Protein AF-A0A1G7WLR9-F1 (afdb_monomer_lite)

Radius of gyration: 36.74 Å; chains: 1; bounding box: 95×34×86 Å

Organism: NCBI:txid659014

Secondary structure (DSSP, 8-state):
-PPPHHHHHHHHHHHTT--HHHHHHHTT--HHHHHHHHT-S---HHHHHHHHHHHTS-HHHHHHHHHHTTS------HHHHHHHHHHHHHHHHHHHHHHHHHHHHHHHHHHHHHHHHHHHHHHHHHHGGG---------TTSSSS--

Structure (mmCIF, N/CA/C/O backbone):
data_AF-A0A1G7WLR9-F1
#
_entry.id   AF-A0A1G7WLR9-F1
#
loop_
_atom_site.group_PDB
_atom_site.id
_atom_site.type_symbol
_atom_site.label_atom_id
_atom_site.label_alt_id
_atom_site.label_comp_id
_atom_site.label_asym_id
_atom_site.label_entity_id
_atom_site.label_seq_id
_atom_site.pdbx_PDB_ins_code
_atom_site.Cartn_x
_atom_site.Cartn_y
_atom_site.Cartn_z
_atom_site.occupancy
_atom_site.B_iso_or_equiv
_atom_site.auth_seq_id
_atom_site.auth_comp_id
_atom_site.auth_asym_id
_atom_site.auth_atom_id
_atom_site.pdbx_PDB_model_num
ATOM 1 N N . MET A 1 1 ? -4.019 -17.103 9.348 1.00 49.94 1 MET A N 1
ATOM 2 C CA . MET A 1 1 ? -3.069 -15.977 9.448 1.00 49.94 1 MET A CA 1
ATOM 3 C C . MET A 1 1 ? -3.579 -15.080 10.552 1.00 49.94 1 MET A C 1
ATOM 5 O O . MET A 1 1 ? -4.763 -14.773 10.534 1.00 49.94 1 MET A O 1
ATOM 9 N N . GLU A 1 2 ? -2.748 -14.762 11.539 1.00 63.41 2 GLU A N 1
ATOM 10 C CA . GLU A 1 2 ? -3.119 -13.829 12.608 1.00 63.41 2 GLU A CA 1
ATOM 11 C C . GLU A 1 2 ? -3.228 -12.416 12.023 1.00 63.41 2 GLU A C 1
ATOM 13 O O . GLU A 1 2 ? -2.393 -12.013 11.210 1.00 63.41 2 GLU A O 1
ATOM 18 N N . THR A 1 3 ? -4.281 -11.680 12.378 1.00 77.25 3 THR A N 1
ATOM 19 C CA . THR A 1 3 ? -4.474 -10.302 11.913 1.00 77.25 3 THR A CA 1
ATOM 20 C C . THR A 1 3 ? -3.329 -9.434 12.442 1.00 77.25 3 THR A C 1
ATOM 22 O O . THR A 1 3 ? -3.090 -9.455 13.650 1.00 77.25 3 THR A O 1
ATOM 25 N N . PRO A 1 4 ? -2.616 -8.662 11.602 1.00 86.62 4 PRO A N 1
ATOM 26 C CA . PRO A 1 4 ? -1.550 -7.786 12.079 1.00 86.62 4 PRO A CA 1
ATOM 27 C C . PRO A 1 4 ? -2.074 -6.775 13.106 1.00 86.62 4 PRO A C 1
ATOM 29 O O . PRO A 1 4 ? -3.138 -6.184 12.906 1.00 86.62 4 PRO A O 1
ATOM 32 N N . ILE A 1 5 ? -1.325 -6.528 14.186 1.00 87.56 5 ILE A N 1
ATOM 33 C CA . ILE A 1 5 ? -1.731 -5.577 15.237 1.00 87.56 5 ILE A CA 1
ATOM 34 C C . ILE A 1 5 ? -1.962 -4.159 14.688 1.00 87.56 5 ILE A C 1
ATOM 36 O O . ILE A 1 5 ? -2.847 -3.439 15.150 1.00 87.56 5 ILE A O 1
ATOM 40 N N . GLY A 1 6 ? -1.238 -3.778 13.633 1.00 88.44 6 GLY A N 1
ATOM 41 C CA . GLY A 1 6 ? -1.459 -2.521 12.930 1.00 88.44 6 GLY A CA 1
ATOM 42 C C . GLY A 1 6 ? -2.871 -2.382 12.343 1.00 88.44 6 GLY A C 1
ATOM 43 O O . GLY A 1 6 ? -3.452 -1.297 12.374 1.00 88.44 6 GLY A O 1
ATOM 44 N N . VAL A 1 7 ? -3.470 -3.473 11.863 1.00 88.50 7 VAL A N 1
ATOM 45 C CA . VAL A 1 7 ? -4.846 -3.468 11.339 1.00 88.50 7 VAL A CA 1
ATOM 46 C C . VAL A 1 7 ? -5.851 -3.236 12.469 1.00 88.50 7 VAL A C 1
ATOM 48 O O . VAL A 1 7 ? -6.782 -2.453 12.299 1.00 88.50 7 VAL A O 1
ATOM 51 N N . ILE A 1 8 ? -5.608 -3.813 13.650 1.00 89.56 8 ILE A N 1
ATOM 52 C CA . ILE A 1 8 ? -6.435 -3.598 14.849 1.00 89.56 8 ILE A CA 1
ATOM 53 C C . ILE A 1 8 ? -6.458 -2.119 15.238 1.00 89.56 8 ILE A C 1
ATOM 55 O O . ILE A 1 8 ? -7.521 -1.558 15.499 1.00 89.56 8 ILE A O 1
ATOM 59 N N . ILE A 1 9 ? -5.298 -1.459 15.223 1.00 90.50 9 ILE A N 1
ATOM 60 C CA . ILE A 1 9 ? -5.191 -0.023 15.519 1.00 90.50 9 ILE A CA 1
ATOM 61 C C . ILE A 1 9 ? -6.026 0.795 14.527 1.00 90.50 9 ILE A C 1
ATOM 63 O O . ILE A 1 9 ? -6.750 1.705 14.933 1.00 90.50 9 ILE A O 1
ATOM 67 N N . LYS A 1 10 ? -5.981 0.447 13.235 1.00 89.38 10 LYS A N 1
ATOM 68 C CA . LYS A 1 10 ? -6.793 1.100 12.200 1.00 89.38 10 LYS A CA 1
ATOM 69 C C . LYS A 1 10 ? -8.294 0.902 12.432 1.00 89.38 10 LYS A C 1
ATOM 71 O O . LYS A 1 10 ? -9.060 1.852 12.297 1.00 89.38 10 LYS A O 1
ATOM 76 N N . GLU A 1 11 ? -8.721 -0.307 12.781 1.00 89.38 11 GLU A N 1
ATOM 77 C CA . GLU A 1 11 ? -10.126 -0.601 13.084 1.00 89.38 11 GLU A CA 1
ATOM 78 C C . GLU A 1 11 ? -10.624 0.202 14.286 1.00 89.38 11 GLU A C 1
ATOM 80 O O . GLU A 1 11 ? -11.689 0.809 14.221 1.00 89.38 11 GLU A O 1
ATOM 85 N N . ILE A 1 12 ? -9.842 0.253 15.367 1.00 90.25 12 ILE A N 1
ATOM 86 C CA . ILE A 1 12 ? -10.188 1.028 16.566 1.00 90.25 12 ILE A CA 1
ATOM 87 C C . ILE A 1 12 ? -10.244 2.527 16.245 1.00 90.25 12 ILE A C 1
ATOM 89 O O . ILE A 1 12 ? -11.147 3.223 16.707 1.00 90.25 12 ILE A O 1
ATOM 93 N N . ALA A 1 13 ? -9.326 3.035 15.418 1.00 90.06 13 ALA A N 1
ATOM 94 C CA . ALA A 1 13 ? -9.367 4.425 14.969 1.00 90.06 13 ALA A CA 1
ATOM 95 C C . ALA A 1 13 ? -10.661 4.740 14.200 1.00 90.06 13 ALA A C 1
ATOM 97 O O . ALA A 1 13 ? -11.291 5.768 14.455 1.00 90.06 13 ALA A O 1
ATOM 98 N N . ASN A 1 14 ? -11.095 3.833 13.319 1.00 88.19 14 ASN A N 1
ATOM 99 C CA . ASN A 1 14 ? -12.352 3.971 12.585 1.00 88.19 14 ASN A CA 1
ATOM 100 C C . ASN A 1 14 ? -13.570 3.952 13.523 1.00 88.19 14 ASN A C 1
ATOM 102 O O . ASN A 1 14 ? -14.446 4.800 13.383 1.00 88.19 14 ASN A O 1
ATOM 106 N N . GLU A 1 15 ? -13.608 3.052 14.513 1.00 89.19 15 GLU A N 1
ATOM 107 C CA . GLU A 1 15 ? -14.674 3.001 15.534 1.00 89.19 15 GLU A CA 1
ATOM 108 C C . GLU A 1 15 ? -14.783 4.305 16.328 1.00 89.19 15 GLU A C 1
ATOM 110 O O . GLU A 1 15 ? -15.875 4.757 16.671 1.00 89.19 15 GLU A O 1
ATOM 115 N N . LYS A 1 16 ? -13.641 4.939 16.599 1.00 86.88 16 LYS A N 1
ATOM 116 C CA . LYS A 1 16 ? -13.558 6.227 17.292 1.00 86.88 16 LYS A CA 1
ATOM 117 C C . LYS A 1 16 ? -13.781 7.430 16.370 1.00 86.88 16 LYS A C 1
ATOM 119 O O . LYS A 1 16 ? -13.664 8.562 16.830 1.00 86.88 16 LYS A O 1
ATOM 124 N N . ASN A 1 17 ? -14.115 7.212 15.094 1.00 87.88 17 ASN A N 1
ATOM 125 C CA . ASN A 1 17 ? -14.254 8.252 14.069 1.00 87.88 17 ASN A CA 1
ATOM 126 C C . ASN A 1 17 ? -12.996 9.129 13.894 1.00 87.88 17 ASN A C 1
ATOM 128 O O . ASN A 1 17 ? -13.087 10.290 13.489 1.00 87.88 17 ASN A O 1
ATOM 132 N N . ILE A 1 18 ? -11.810 8.581 14.171 1.00 88.56 18 ILE A N 1
ATOM 133 C CA . ILE A 1 18 ? -10.532 9.276 14.003 1.00 88.56 18 ILE A CA 1
ATOM 134 C C . ILE A 1 18 ? -10.067 9.080 12.562 1.00 88.56 18 ILE A C 1
ATOM 136 O O . ILE A 1 18 ? -9.747 7.972 12.128 1.00 88.56 18 ILE A O 1
ATOM 140 N N . LYS A 1 19 ? -10.005 10.171 11.792 1.00 88.88 19 LYS A N 1
ATOM 141 C CA . LYS A 1 19 ? -9.532 10.112 10.404 1.00 88.88 19 LYS A CA 1
ATOM 142 C C . LYS A 1 19 ? -8.025 9.886 10.356 1.00 88.88 19 LYS A C 1
ATOM 144 O O . LYS A 1 19 ? -7.283 10.366 11.205 1.00 88.88 19 LYS A O 1
ATOM 149 N N . MET A 1 20 ? -7.552 9.280 9.269 1.00 83.88 20 MET A N 1
ATOM 150 C CA . MET A 1 20 ? -6.125 9.038 9.009 1.00 83.88 20 MET A CA 1
ATOM 151 C C . MET A 1 20 ? -5.226 10.261 9.246 1.00 83.88 20 MET A C 1
ATOM 153 O O . MET A 1 20 ? -4.155 10.140 9.829 1.00 83.88 20 MET A O 1
ATOM 157 N N . GLY A 1 21 ? -5.650 11.440 8.776 1.00 85.06 21 GLY A N 1
ATOM 158 C CA . GLY A 1 21 ? -4.891 12.679 8.965 1.00 85.06 21 GLY A CA 1
ATOM 159 C C . GLY A 1 21 ? -4.754 13.058 10.439 1.00 85.06 21 GLY A C 1
ATOM 160 O O . GLY A 1 21 ? -3.658 13.371 10.877 1.00 85.06 21 GLY A O 1
ATOM 161 N N . GLN A 1 22 ? -5.838 12.921 11.204 1.00 86.25 22 GLN A N 1
ATOM 162 C CA . GLN A 1 22 ? -5.854 13.201 12.639 1.00 86.25 22 GLN A CA 1
ATOM 163 C C . GLN A 1 22 ? -5.027 12.173 13.410 1.00 86.25 22 GLN A C 1
ATOM 165 O O . GLN A 1 22 ? -4.292 12.532 14.315 1.00 86.25 22 GLN A O 1
ATOM 170 N N . LEU A 1 23 ? -5.093 10.898 13.028 1.00 89.50 23 LEU A N 1
ATOM 171 C CA . LEU A 1 23 ? -4.289 9.850 13.652 1.00 89.50 23 LEU A CA 1
ATOM 172 C C . LEU A 1 23 ? -2.785 10.069 13.420 1.00 89.50 23 LEU A C 1
ATOM 174 O O . LEU A 1 23 ? -1.977 9.854 14.320 1.00 89.50 23 LEU A O 1
ATOM 178 N N . ALA A 1 24 ? -2.410 10.525 12.223 1.00 90.19 24 ALA A N 1
ATOM 179 C CA . ALA A 1 24 ? -1.039 10.903 11.890 1.00 90.19 24 ALA A CA 1
ATOM 180 C C . ALA A 1 24 ? -0.573 12.112 12.726 1.00 90.19 24 ALA A C 1
ATOM 182 O O . ALA A 1 24 ? 0.497 12.066 13.324 1.00 90.19 24 ALA A O 1
ATOM 183 N N . GLU A 1 25 ? -1.411 13.145 12.850 1.00 89.75 25 GLU A N 1
ATOM 184 C CA . GLU A 1 25 ? -1.140 14.321 13.690 1.00 89.75 25 GLU A CA 1
ATOM 185 C C . GLU A 1 25 ? -0.989 13.952 15.173 1.00 89.75 25 GLU A C 1
ATOM 187 O O . GLU A 1 25 ? 0.003 14.321 15.797 1.00 89.75 25 GLU A O 1
ATOM 192 N N . LEU A 1 26 ? -1.920 13.166 15.722 1.00 88.38 26 LEU A N 1
ATOM 193 C CA . LEU A 1 26 ? -1.914 12.741 17.127 1.00 88.38 26 LEU A CA 1
ATOM 194 C C . LEU A 1 26 ? -0.737 11.824 17.472 1.00 88.38 26 LEU A C 1
ATOM 196 O O . LEU A 1 26 ? -0.249 11.848 18.596 1.00 88.38 26 LEU A O 1
ATOM 200 N N . SER A 1 27 ? -0.275 11.021 16.513 1.00 89.06 27 SER A N 1
ATOM 201 C CA . SER A 1 27 ? 0.894 10.151 16.690 1.00 89.06 27 SER A CA 1
ATOM 202 C C . SER A 1 27 ? 2.223 10.830 16.354 1.00 89.06 27 SER A C 1
ATOM 204 O O . SER A 1 27 ? 3.273 10.208 16.509 1.00 89.06 27 SER A O 1
ATOM 206 N N . GLY A 1 28 ? 2.207 12.077 15.866 1.00 88.56 28 GLY A N 1
ATOM 207 C CA . GLY A 1 28 ? 3.405 12.783 15.405 1.00 88.56 28 GLY A CA 1
ATOM 208 C C . GLY A 1 28 ? 4.063 12.145 14.174 1.00 88.56 28 GLY A C 1
ATOM 209 O O . GLY A 1 28 ? 5.259 12.325 13.943 1.00 88.56 28 GLY A O 1
ATOM 210 N N . ARG A 1 29 ? 3.311 11.366 13.387 1.00 88.56 29 ARG A N 1
ATOM 211 C CA . ARG A 1 29 ? 3.811 10.613 12.227 1.00 88.56 29 ARG A CA 1
ATOM 212 C C . ARG A 1 29 ? 3.284 11.199 10.923 1.00 88.56 29 ARG A C 1
ATOM 214 O O . ARG A 1 29 ? 2.260 11.871 10.868 1.00 88.56 29 ARG A O 1
ATOM 221 N N . THR A 1 30 ? 3.973 10.910 9.823 1.00 90.56 30 THR A N 1
ATOM 222 C CA . THR A 1 30 ? 3.466 11.235 8.484 1.00 90.56 30 THR A CA 1
ATOM 223 C C . THR A 1 30 ? 2.364 10.257 8.072 1.00 90.56 30 THR A C 1
ATOM 225 O O . THR A 1 30 ? 2.301 9.123 8.553 1.00 90.56 30 THR A O 1
ATOM 228 N N . ARG A 1 31 ? 1.514 10.652 7.114 1.00 83.88 31 ARG A N 1
ATOM 229 C CA . ARG A 1 31 ? 0.484 9.755 6.554 1.00 83.88 31 ARG A CA 1
ATOM 230 C C . ARG A 1 31 ? 1.087 8.478 5.964 1.00 83.88 31 ARG A C 1
ATOM 232 O O . ARG A 1 31 ? 0.505 7.410 6.100 1.00 83.88 31 ARG A O 1
ATOM 239 N N . GLN A 1 32 ? 2.256 8.578 5.335 1.00 84.69 32 GLN A N 1
ATOM 240 C CA . GLN A 1 32 ? 3.002 7.434 4.811 1.00 84.69 32 GLN A CA 1
ATOM 241 C C . GLN A 1 32 ? 3.481 6.520 5.946 1.00 84.69 32 GLN A C 1
ATOM 243 O O . GLN A 1 32 ? 3.335 5.303 5.851 1.00 84.69 32 GLN A O 1
ATOM 248 N N . GLY A 1 33 ? 3.967 7.099 7.050 1.00 84.19 33 GLY A N 1
ATOM 249 C CA . GLY A 1 33 ? 4.352 6.355 8.250 1.00 84.19 33 GLY A CA 1
ATOM 250 C C . GLY A 1 33 ? 3.197 5.558 8.862 1.00 84.19 33 GLY A C 1
ATOM 251 O O . GLY A 1 33 ? 3.414 4.449 9.342 1.00 84.19 33 GLY A O 1
ATOM 252 N N . MET A 1 34 ? 1.961 6.058 8.772 1.00 87.44 34 MET A N 1
ATOM 253 C CA . MET A 1 34 ? 0.780 5.332 9.251 1.00 87.44 34 MET A CA 1
ATOM 254 C C . MET A 1 34 ? 0.495 4.046 8.474 1.00 87.44 34 MET A C 1
ATOM 256 O O . MET A 1 34 ? 0.155 3.033 9.080 1.00 87.44 34 MET A O 1
ATOM 260 N N . TYR A 1 35 ? 0.691 4.036 7.153 1.00 86.31 35 TYR A N 1
ATOM 261 C CA . TYR A 1 35 ? 0.535 2.808 6.366 1.00 86.31 35 TYR A CA 1
ATOM 262 C C . TYR A 1 35 ? 1.571 1.745 6.739 1.00 86.31 35 TYR A C 1
ATOM 264 O O . TYR A 1 35 ? 1.235 0.564 6.786 1.00 86.31 35 TYR A O 1
ATOM 272 N N . VAL A 1 36 ? 2.798 2.164 7.072 1.00 87.00 36 VAL A N 1
ATOM 273 C CA . VAL A 1 36 ? 3.833 1.256 7.587 1.00 87.00 36 VAL A CA 1
ATOM 274 C C . VAL A 1 36 ? 3.396 0.659 8.921 1.00 87.00 36 VAL A C 1
ATOM 276 O O . VAL A 1 36 ? 3.471 -0.552 9.096 1.00 87.00 36 VAL A O 1
ATOM 279 N N . VAL A 1 37 ? 2.878 1.483 9.838 1.00 87.06 37 VAL A N 1
ATOM 280 C CA . VAL A 1 37 ? 2.362 1.030 11.141 1.00 87.06 37 VAL A CA 1
ATOM 281 C C . VAL A 1 37 ? 1.243 0.000 10.969 1.00 87.06 37 VAL A C 1
ATOM 283 O O . VAL A 1 37 ? 1.255 -1.019 11.653 1.00 87.06 37 VAL A O 1
ATOM 286 N N . PHE A 1 38 ? 0.319 0.201 10.026 1.00 87.12 38 PHE A N 1
ATOM 287 C CA . PHE A 1 38 ? -0.783 -0.741 9.804 1.00 87.12 38 PHE A CA 1
ATOM 288 C C . PHE A 1 38 ? -0.363 -2.085 9.210 1.00 87.12 38 PHE A C 1
ATOM 290 O O . PHE A 1 38 ? -1.063 -3.074 9.408 1.00 87.12 38 PHE A O 1
ATOM 297 N N . GLY A 1 39 ? 0.773 -2.132 8.513 1.00 83.19 39 GLY A N 1
ATOM 298 C CA . GLY A 1 39 ? 1.350 -3.374 8.005 1.00 83.19 39 GLY A CA 1
ATOM 299 C C . GLY A 1 39 ? 2.129 -4.176 9.052 1.00 83.19 39 GLY A C 1
ATOM 300 O O . GLY A 1 39 ? 2.531 -5.304 8.771 1.00 83.19 39 GLY A O 1
ATOM 301 N N . ARG A 1 40 ? 2.368 -3.624 10.249 1.00 86.25 40 ARG A N 1
ATOM 302 C CA . ARG A 1 40 ? 3.153 -4.304 11.286 1.00 86.25 40 ARG A CA 1
ATOM 303 C C . ARG A 1 40 ? 2.345 -5.407 11.953 1.00 86.25 40 ARG A C 1
ATOM 305 O O . ARG A 1 40 ? 1.217 -5.194 12.402 1.00 86.25 40 ARG A O 1
ATOM 312 N N . SER A 1 41 ? 2.969 -6.578 12.031 1.00 86.31 41 SER A N 1
ATOM 313 C CA . SER A 1 41 ? 2.409 -7.751 12.707 1.00 86.31 41 SER A CA 1
ATOM 314 C C . SER A 1 41 ? 2.614 -7.686 14.218 1.00 86.31 41 SER A C 1
ATOM 316 O O . SER A 1 41 ? 1.790 -8.209 14.960 1.00 86.31 41 SER A O 1
ATOM 318 N N . ASP A 1 42 ? 3.652 -6.979 14.664 1.00 86.88 42 ASP A N 1
ATOM 319 C CA . ASP A 1 42 ? 4.059 -6.853 16.054 1.00 86.88 42 ASP A CA 1
ATOM 320 C C . ASP A 1 42 ? 4.426 -5.406 16.438 1.00 86.88 42 ASP A C 1
ATOM 322 O O . ASP A 1 42 ? 4.866 -4.575 15.631 1.00 86.88 42 ASP A O 1
ATOM 326 N N . MET A 1 43 ? 4.230 -5.096 17.719 1.00 89.25 43 MET A N 1
ATOM 327 C CA . MET A 1 43 ? 4.609 -3.828 18.340 1.00 89.25 43 MET A CA 1
ATOM 328 C C . MET A 1 43 ? 5.079 -4.078 19.766 1.00 89.25 43 MET A C 1
ATOM 330 O O . MET A 1 43 ? 4.647 -5.028 20.421 1.00 89.25 43 MET A O 1
ATOM 334 N N . LYS A 1 44 ? 5.977 -3.215 20.243 1.00 90.88 44 LYS A N 1
ATOM 335 C CA . LYS A 1 44 ? 6.421 -3.254 21.637 1.00 90.88 44 LYS A CA 1
ATOM 336 C C . LYS A 1 44 ? 5.283 -2.821 22.557 1.00 90.88 44 LYS A C 1
ATOM 338 O O . LYS A 1 44 ? 4.413 -2.056 22.146 1.00 90.88 44 LYS A O 1
ATOM 343 N N . ASN A 1 45 ? 5.297 -3.289 23.802 1.00 88.50 45 ASN A N 1
ATOM 344 C CA . ASN A 1 45 ? 4.222 -2.989 24.744 1.00 88.50 45 ASN A CA 1
ATOM 345 C C . ASN A 1 45 ? 4.097 -1.481 25.022 1.00 88.50 45 ASN A C 1
ATOM 347 O O . ASN A 1 45 ? 2.987 -0.972 25.121 1.00 88.50 45 ASN A O 1
ATOM 351 N N . GLU A 1 46 ? 5.218 -0.761 25.066 1.00 91.94 46 GLU A N 1
ATOM 352 C CA . GLU A 1 46 ? 5.240 0.694 25.248 1.00 91.94 46 GLU A CA 1
ATOM 353 C C . GLU A 1 46 ? 4.560 1.409 24.070 1.00 91.94 46 GLU A C 1
ATOM 355 O O . GLU A 1 46 ? 3.741 2.301 24.261 1.00 91.94 46 GLU A O 1
ATOM 360 N N . GLU A 1 47 ? 4.823 0.952 22.842 1.00 91.12 47 GLU A N 1
ATOM 361 C CA . GLU A 1 47 ? 4.193 1.494 21.633 1.00 91.12 47 GLU A CA 1
ATOM 362 C C . GLU A 1 47 ? 2.677 1.227 21.625 1.00 91.12 47 GLU A C 1
ATOM 364 O O . GLU A 1 47 ? 1.893 2.071 21.200 1.00 91.12 47 GLU A O 1
ATOM 369 N N . ILE A 1 48 ? 2.234 0.076 22.136 1.00 90.94 48 ILE A N 1
ATOM 370 C CA . ILE A 1 48 ? 0.804 -0.240 22.271 1.00 90.94 48 ILE A CA 1
ATOM 371 C C . ILE A 1 48 ? 0.135 0.670 23.308 1.00 90.94 48 ILE A C 1
ATOM 373 O O . ILE A 1 48 ? -1.001 1.092 23.098 1.00 90.94 48 ILE A O 1
ATOM 377 N N . GLU A 1 49 ? 0.821 0.997 24.404 1.00 92.56 49 GLU A N 1
ATOM 378 C CA . GLU A 1 49 ? 0.323 1.949 25.403 1.00 92.56 49 GLU A CA 1
ATOM 379 C C . GLU A 1 49 ? 0.192 3.366 24.829 1.00 92.56 49 GLU A C 1
ATOM 381 O O . GLU A 1 49 ? -0.823 4.025 25.069 1.00 92.56 49 GLU A O 1
ATOM 386 N N . GLU A 1 50 ? 1.138 3.806 23.997 1.00 92.25 50 GLU A N 1
ATOM 387 C CA . GLU A 1 50 ? 1.030 5.072 23.260 1.00 92.25 50 GLU A CA 1
ATOM 388 C C . GLU A 1 50 ? -0.198 5.085 22.339 1.00 92.25 50 GLU A C 1
ATOM 390 O O . GLU A 1 50 ? -1.004 6.020 22.377 1.00 92.25 50 GLU A O 1
ATOM 395 N N . TRP A 1 51 ? -0.395 4.024 21.549 1.00 92.44 51 TRP A N 1
ATOM 396 C CA . TRP A 1 51 ? -1.566 3.897 20.677 1.00 92.44 51 TRP A CA 1
ATOM 397 C C . TRP A 1 51 ? -2.875 3.850 21.461 1.00 92.44 51 TRP A C 1
ATOM 399 O O . TRP A 1 51 ? -3.852 4.478 21.056 1.00 9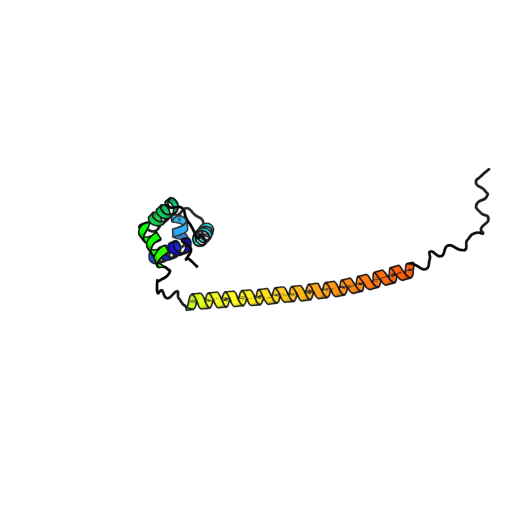2.44 51 TRP A O 1
ATOM 409 N N . ALA A 1 52 ? -2.903 3.156 22.597 1.00 92.12 52 ALA A N 1
ATOM 410 C CA . ALA A 1 52 ? -4.055 3.125 23.488 1.00 92.12 52 ALA A CA 1
ATOM 411 C C . ALA A 1 52 ? -4.406 4.535 23.995 1.00 92.12 52 ALA A C 1
ATOM 413 O O . ALA A 1 52 ? -5.574 4.928 23.956 1.00 92.12 52 ALA A O 1
ATOM 414 N N . GLY A 1 53 ? -3.390 5.320 24.372 1.00 91.88 53 GLY A N 1
ATOM 415 C CA . GLY A 1 53 ? -3.539 6.721 24.763 1.00 91.88 53 GLY A CA 1
ATOM 416 C C . GLY A 1 53 ? -4.105 7.596 23.643 1.00 91.88 53 GLY A C 1
ATOM 417 O O . GLY A 1 53 ? -5.081 8.3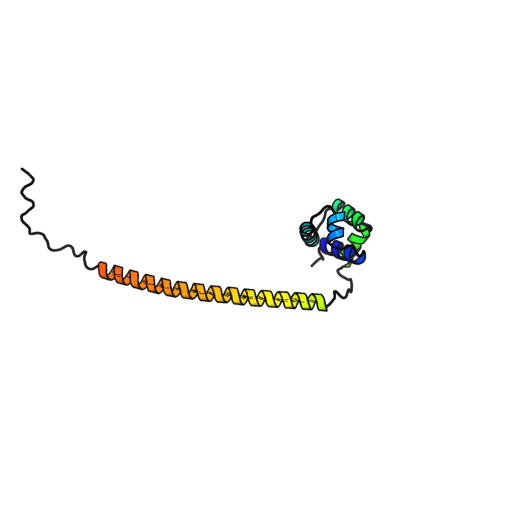11 23.860 1.00 91.88 53 GLY A O 1
ATOM 418 N N . ILE A 1 54 ? -3.556 7.489 22.429 1.00 91.81 54 ILE A N 1
ATOM 419 C CA . ILE A 1 54 ? -4.016 8.245 21.249 1.00 91.81 54 ILE A CA 1
ATOM 420 C C . ILE A 1 54 ? -5.471 7.905 20.891 1.00 91.81 54 ILE A C 1
ATOM 422 O O . ILE A 1 54 ? -6.252 8.782 20.526 1.00 91.81 54 ILE A O 1
ATOM 426 N N . LEU A 1 55 ? -5.842 6.628 20.987 1.00 91.38 55 LEU A N 1
ATOM 427 C CA . LEU A 1 55 ? -7.171 6.128 20.621 1.00 91.38 55 LEU A CA 1
ATOM 428 C C . LEU A 1 55 ? -8.205 6.265 21.753 1.00 91.38 55 LEU A C 1
ATOM 430 O O . LEU A 1 55 ? -9.392 6.002 21.536 1.00 91.38 55 LEU A O 1
ATOM 434 N N . GLY A 1 56 ? -7.780 6.643 22.962 1.00 89.31 56 GLY A N 1
ATOM 435 C CA . GLY A 1 56 ? -8.648 6.725 24.136 1.00 89.31 56 GLY A CA 1
ATOM 436 C C . GLY A 1 56 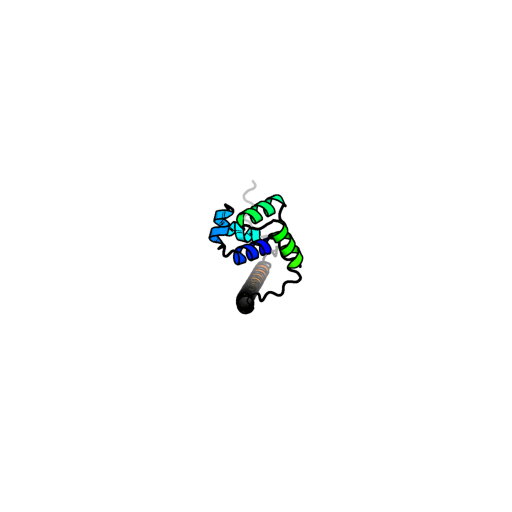? -9.261 5.371 24.513 1.00 89.31 56 GLY A C 1
ATOM 437 O O . GLY A 1 56 ? -10.466 5.279 24.776 1.00 89.31 56 GLY A O 1
ATOM 438 N N . VAL A 1 57 ? -8.457 4.307 24.471 1.00 90.69 57 VAL A N 1
ATOM 439 C CA . VAL A 1 57 ? -8.830 2.940 24.875 1.00 90.69 57 VAL A CA 1
ATOM 440 C C . VAL A 1 57 ? -7.798 2.379 25.851 1.00 90.69 57 VAL A C 1
ATOM 442 O O . VAL A 1 57 ? -6.718 2.937 26.011 1.00 90.69 57 VAL A O 1
ATOM 445 N N . SER A 1 58 ? -8.108 1.268 26.519 1.00 91.31 58 SER A N 1
ATOM 446 C CA . SER A 1 58 ? -7.107 0.551 27.314 1.00 91.31 58 SER A CA 1
ATOM 447 C C . SER A 1 58 ? -6.239 -0.344 26.426 1.00 91.31 58 SER A C 1
ATOM 449 O O . SER A 1 58 ? -6.689 -0.837 25.389 1.00 91.31 58 SER A O 1
ATOM 451 N N . LYS A 1 59 ? -5.006 -0.627 26.859 1.00 90.94 59 LYS A N 1
ATOM 452 C CA . LYS A 1 59 ? -4.151 -1.622 26.189 1.00 90.94 59 LYS A CA 1
ATOM 453 C C . LYS A 1 59 ? -4.819 -2.995 26.108 1.00 90.94 59 LYS A C 1
ATOM 455 O O . LYS A 1 59 ? -4.743 -3.663 25.081 1.00 90.94 59 LYS A O 1
ATOM 460 N N . ASP A 1 60 ? -5.548 -3.377 27.156 1.00 87.75 60 ASP A N 1
ATOM 461 C CA . ASP A 1 60 ? -6.259 -4.654 27.214 1.00 87.75 60 ASP A CA 1
ATOM 462 C C . ASP A 1 60 ? -7.354 -4.733 26.153 1.00 87.75 60 ASP A C 1
ATOM 464 O O . ASP A 1 60 ? -7.573 -5.794 25.582 1.00 87.75 60 ASP A O 1
ATOM 468 N N . TYR A 1 61 ? -8.006 -3.612 25.830 1.00 87.50 61 TYR A N 1
ATOM 469 C CA . TYR A 1 61 ? -8.971 -3.558 24.735 1.00 87.50 61 TYR A CA 1
ATOM 470 C C . TYR A 1 61 ? -8.308 -3.876 23.390 1.00 87.50 61 TYR A C 1
ATOM 472 O O . TYR A 1 61 ? -8.825 -4.700 22.635 1.00 87.50 61 TYR A O 1
ATOM 480 N N . ILE A 1 62 ? -7.131 -3.298 23.121 1.00 89.00 62 ILE A N 1
ATOM 481 C CA . ILE A 1 62 ? -6.354 -3.575 21.903 1.00 89.00 62 ILE A CA 1
ATOM 482 C C . ILE A 1 62 ? -5.946 -5.053 21.853 1.00 89.00 62 ILE A C 1
ATOM 484 O O . ILE A 1 62 ? -6.187 -5.718 20.846 1.00 89.00 62 ILE A O 1
ATOM 488 N N . PHE A 1 63 ? -5.391 -5.597 22.940 1.00 87.69 63 PHE A N 1
ATOM 489 C CA . PHE A 1 63 ? -4.976 -7.002 23.007 1.00 87.69 63 PHE A CA 1
ATOM 490 C C . PHE A 1 63 ? -6.145 -7.977 22.887 1.00 87.69 63 PHE A C 1
ATOM 492 O O . PHE A 1 63 ? -6.034 -8.985 22.191 1.00 87.69 63 PHE A O 1
ATOM 499 N N . ASN A 1 64 ? -7.271 -7.686 23.538 1.00 86.19 64 ASN A N 1
ATOM 500 C CA . ASN A 1 64 ? -8.471 -8.506 23.448 1.00 86.19 64 ASN A CA 1
ATOM 501 C C . ASN A 1 64 ? -9.007 -8.504 22.022 1.00 86.19 64 ASN A C 1
ATOM 503 O O . ASN A 1 64 ? -9.331 -9.565 21.503 1.00 86.19 64 ASN A O 1
ATOM 507 N N . LYS A 1 65 ? -9.042 -7.348 21.356 1.00 84.44 65 LYS A N 1
ATOM 508 C CA . LYS A 1 65 ? -9.469 -7.266 19.959 1.00 84.44 65 LYS A CA 1
ATOM 509 C C . LYS A 1 65 ? -8.506 -8.000 19.031 1.00 84.44 65 LYS A C 1
ATOM 511 O O . LYS A 1 65 ? -8.948 -8.747 18.169 1.00 84.44 65 LYS A O 1
ATOM 516 N N . TRP A 1 66 ? -7.202 -7.882 19.267 1.00 86.00 66 TRP A N 1
ATOM 517 C CA . TRP A 1 66 ? -6.185 -8.598 18.502 1.00 86.00 66 TRP A CA 1
ATOM 518 C C . TRP A 1 66 ? -6.299 -10.124 18.646 1.00 86.00 66 TRP A C 1
ATOM 520 O O . TRP A 1 66 ? -6.272 -10.836 17.645 1.00 86.00 66 TRP A O 1
ATOM 530 N N . LYS A 1 67 ? -6.529 -10.626 19.867 1.00 80.62 67 LYS A N 1
ATOM 531 C CA . LYS A 1 67 ? -6.746 -12.058 20.143 1.00 80.62 67 LYS A CA 1
ATOM 532 C C . LYS A 1 67 ? -8.110 -12.570 19.665 1.00 80.62 67 LYS A C 1
ATOM 534 O O . LYS A 1 67 ? -8.219 -13.723 19.257 1.00 80.62 67 LYS A O 1
ATOM 539 N N . ASN A 1 68 ? -9.147 -11.731 19.712 1.00 71.25 68 ASN A N 1
ATOM 540 C CA . ASN A 1 68 ? -10.526 -12.117 19.398 1.00 71.25 68 ASN A CA 1
ATOM 541 C C . ASN A 1 68 ? -10.911 -11.900 17.926 1.00 71.25 68 ASN A C 1
ATOM 543 O O . ASN A 1 68 ? -11.914 -12.467 17.495 1.00 71.25 68 ASN A O 1
ATOM 547 N N . ASN A 1 69 ? -10.122 -11.165 17.130 1.00 63.41 69 ASN A N 1
ATOM 548 C CA . ASN A 1 69 ? -10.409 -10.932 15.704 1.00 63.41 69 ASN A CA 1
ATOM 549 C C . ASN A 1 69 ? -10.334 -12.197 14.827 1.00 63.41 69 ASN A C 1
ATOM 551 O O . ASN A 1 69 ? -10.656 -12.145 13.647 1.00 63.41 69 ASN A O 1
ATOM 555 N N . GLY A 1 70 ? -9.971 -13.355 15.389 1.00 54.47 70 GLY A N 1
ATOM 556 C CA . GLY A 1 70 ? -10.193 -14.652 14.744 1.00 54.47 70 GLY A CA 1
ATOM 557 C C . GLY A 1 70 ? -11.653 -15.135 14.772 1.00 54.47 70 GLY A C 1
ATOM 558 O O . GLY A 1 70 ? -11.940 -16.185 14.203 1.00 54.47 70 GLY A O 1
ATOM 559 N N . LYS A 1 71 ? -12.563 -14.428 15.466 1.00 50.41 71 LYS A N 1
ATOM 560 C CA . LYS A 1 71 ? -13.965 -14.839 15.688 1.00 50.41 71 LYS A CA 1
ATOM 561 C C . LYS A 1 71 ? -15.005 -13.718 15.523 1.00 50.41 71 LYS A C 1
ATOM 563 O O . LYS A 1 71 ? -16.169 -13.939 15.847 1.00 50.41 71 LYS A O 1
ATOM 568 N N . SER A 1 72 ? -14.628 -12.529 15.059 1.00 42.38 72 SER A N 1
ATOM 569 C CA . SER A 1 72 ? -15.562 -11.412 14.879 1.00 42.38 72 SER A CA 1
ATOM 570 C C . SER A 1 72 ? -16.235 -11.463 13.507 1.00 42.38 72 SER A C 1
ATOM 572 O O . SER A 1 72 ? -15.676 -11.105 12.471 1.00 42.38 72 SER A O 1
ATOM 574 N N . ASP A 1 73 ? -17.486 -11.904 13.546 1.00 48.81 73 ASP A N 1
ATOM 575 C CA . ASP A 1 73 ? -18.519 -11.658 12.551 1.00 48.81 73 ASP A CA 1
ATOM 576 C C . ASP A 1 73 ? -18.615 -10.142 12.298 1.00 48.81 73 ASP A C 1
ATOM 578 O O . ASP A 1 73 ? -19.173 -9.386 13.093 1.00 48.81 73 ASP A O 1
ATOM 582 N N . THR A 1 74 ? -17.965 -9.668 11.237 1.00 43.81 74 THR A N 1
ATOM 583 C CA . THR A 1 74 ? -18.058 -8.275 10.811 1.00 43.81 74 THR A CA 1
ATOM 584 C C . THR A 1 74 ? -18.097 -8.272 9.301 1.00 43.81 74 THR A C 1
ATOM 586 O O . THR A 1 74 ? -17.121 -8.614 8.637 1.00 43.81 74 THR A O 1
ATOM 589 N N . SER A 1 75 ? -19.258 -7.892 8.779 1.00 45.06 75 SER A N 1
ATOM 590 C CA . SER A 1 75 ? -19.476 -7.399 7.427 1.00 45.06 75 SER A CA 1
ATOM 591 C C . SER A 1 75 ? -18.445 -6.309 7.103 1.00 45.06 75 SER A C 1
ATOM 593 O O . SER A 1 75 ? -18.727 -5.115 7.194 1.00 45.06 75 SER A O 1
ATOM 595 N N . VAL A 1 76 ? -17.225 -6.713 6.742 1.00 52.59 76 VAL A N 1
ATOM 596 C CA . VAL A 1 76 ? -16.314 -5.881 5.968 1.00 52.59 76 VAL A CA 1
ATOM 597 C C . VAL A 1 76 ? -17.050 -5.660 4.668 1.00 52.59 76 VAL A C 1
ATOM 599 O O . VAL A 1 76 ? -17.239 -6.616 3.921 1.00 52.59 76 VAL A O 1
ATOM 602 N N . ASP A 1 77 ? -17.534 -4.433 4.501 1.00 57.16 77 ASP A N 1
ATOM 603 C CA . ASP A 1 77 ? -18.315 -3.913 3.385 1.00 57.16 77 ASP A CA 1
ATOM 604 C C . ASP A 1 77 ? -17.979 -4.687 2.102 1.00 57.16 77 ASP A C 1
ATOM 606 O O . ASP A 1 77 ? -16.950 -4.449 1.461 1.00 57.16 77 ASP A O 1
ATOM 610 N N . SER A 1 78 ? -18.763 -5.737 1.821 1.00 61.22 78 SER A N 1
ATOM 611 C CA . SER A 1 78 ? -18.369 -6.785 0.865 1.00 61.22 78 SER A CA 1
ATOM 612 C C . SER A 1 78 ? -18.139 -6.169 -0.515 1.00 61.22 78 SER A C 1
ATOM 614 O O . SER A 1 78 ? -17.253 -6.569 -1.264 1.00 61.22 78 SER A O 1
ATOM 616 N N . GLU A 1 79 ? -18.866 -5.085 -0.778 1.00 71.56 79 GLU A N 1
ATOM 617 C CA . GLU A 1 79 ? -18.745 -4.215 -1.933 1.00 71.56 79 GLU A CA 1
ATOM 618 C C . GLU A 1 79 ? -17.376 -3.520 -2.050 1.00 71.56 79 GLU A C 1
ATOM 620 O O . GLU A 1 79 ? -16.808 -3.475 -3.141 1.00 71.56 79 GLU A O 1
ATOM 625 N N . TYR A 1 80 ? -16.787 -3.030 -0.954 1.00 72.56 80 TYR A N 1
ATOM 626 C CA . TYR A 1 80 ? -15.445 -2.436 -0.971 1.00 72.56 80 TYR A CA 1
ATOM 627 C C . TYR A 1 80 ? -14.373 -3.480 -1.293 1.00 72.56 80 TYR A C 1
ATOM 629 O O . TYR A 1 80 ? -13.488 -3.222 -2.114 1.00 72.56 80 TYR A O 1
ATOM 637 N N . LEU A 1 81 ? -14.466 -4.670 -0.691 1.00 80.25 81 LEU A N 1
ATOM 638 C CA . LEU A 1 81 ? -13.545 -5.773 -0.976 1.00 80.25 81 LEU A CA 1
ATOM 639 C C . LEU A 1 81 ? -13.688 -6.261 -2.417 1.00 80.25 81 LEU A C 1
ATOM 641 O O . LEU A 1 81 ? -12.681 -6.407 -3.104 1.00 80.25 81 LEU A O 1
ATOM 645 N N . LEU A 1 82 ? -14.917 -6.436 -2.904 1.00 80.69 82 LEU A N 1
ATOM 646 C CA . LEU A 1 82 ? -15.197 -6.804 -4.293 1.00 80.69 82 LEU A CA 1
ATOM 647 C C . LEU A 1 82 ? -14.644 -5.765 -5.270 1.00 80.69 82 LEU A C 1
ATOM 649 O O . LEU A 1 82 ? -13.982 -6.121 -6.243 1.00 80.69 82 LEU A O 1
ATOM 653 N N . LYS A 1 83 ? -14.843 -4.474 -4.993 1.00 74.31 83 LYS A N 1
ATOM 654 C CA . LYS A 1 83 ? -14.313 -3.388 -5.824 1.00 74.31 83 LYS A CA 1
ATOM 655 C C . LYS A 1 83 ? -12.787 -3.348 -5.808 1.00 74.31 83 LYS A C 1
ATOM 657 O O . LYS A 1 83 ? -12.170 -3.097 -6.843 1.00 74.31 83 LYS A O 1
ATOM 662 N N . HIS A 1 84 ? -12.169 -3.603 -4.656 1.00 79.56 84 HIS A N 1
ATOM 663 C CA . HIS A 1 84 ? -10.717 -3.656 -4.546 1.00 79.56 84 HIS A CA 1
ATOM 664 C C . HIS A 1 84 ? -10.130 -4.876 -5.269 1.00 79.56 84 HIS A C 1
ATOM 666 O O . HIS A 1 84 ? -9.145 -4.732 -5.991 1.00 79.56 84 HIS A O 1
ATOM 672 N N . LEU A 1 85 ? -10.769 -6.042 -5.149 1.00 86.31 85 LEU A N 1
ATOM 673 C CA . LEU A 1 85 ? -10.395 -7.258 -5.870 1.00 86.31 85 LEU A CA 1
ATOM 674 C C . LEU A 1 85 ? -10.534 -7.079 -7.382 1.00 86.31 85 LEU A C 1
ATOM 676 O O . LEU A 1 85 ? -9.599 -7.392 -8.108 1.00 86.31 85 LEU A O 1
ATOM 680 N N . ALA A 1 86 ? -11.630 -6.486 -7.859 1.00 86.50 86 ALA A N 1
ATOM 681 C CA . ALA A 1 86 ? -11.813 -6.192 -9.280 1.00 86.50 86 ALA A CA 1
ATOM 682 C C . ALA A 1 86 ? -10.743 -5.222 -9.816 1.00 86.50 86 ALA A C 1
ATOM 684 O O . ALA A 1 86 ? -10.226 -5.397 -10.921 1.00 86.50 86 ALA A O 1
ATOM 685 N N . ALA A 1 87 ? -10.365 -4.211 -9.025 1.00 85.81 87 ALA A N 1
ATOM 686 C CA . ALA A 1 87 ? -9.285 -3.297 -9.386 1.00 85.81 87 ALA A CA 1
ATOM 687 C C . ALA A 1 87 ? -7.920 -4.008 -9.443 1.00 85.81 87 ALA A C 1
ATOM 689 O O . ALA A 1 87 ? -7.142 -3.764 -10.367 1.00 85.81 87 ALA A O 1
ATOM 690 N N . LEU A 1 88 ? -7.644 -4.908 -8.494 1.00 88.38 88 LEU A N 1
ATOM 691 C CA . LEU A 1 88 ? -6.433 -5.731 -8.486 1.00 88.38 88 LEU A CA 1
ATOM 692 C C . LEU A 1 88 ? -6.392 -6.686 -9.681 1.00 88.38 88 LEU A C 1
ATOM 694 O O . LEU A 1 88 ? -5.373 -6.755 -10.362 1.00 88.38 88 LEU A O 1
ATOM 698 N N . GLU A 1 89 ? -7.491 -7.372 -9.994 1.00 90.44 89 GLU A N 1
ATOM 699 C CA . GLU A 1 89 ? -7.586 -8.239 -11.173 1.00 90.44 89 GLU A CA 1
ATOM 700 C C . GLU A 1 89 ? -7.308 -7.472 -12.466 1.00 90.44 89 GLU A C 1
ATOM 702 O O . GLU A 1 89 ? -6.594 -7.966 -13.341 1.00 90.44 89 GLU A O 1
ATOM 707 N N . HIS A 1 90 ? -7.832 -6.250 -12.587 1.00 88.94 90 HIS A N 1
ATOM 708 C CA . HIS A 1 90 ? -7.565 -5.403 -13.743 1.00 88.94 90 HIS A CA 1
ATOM 709 C C . HIS A 1 90 ? -6.080 -5.020 -13.839 1.00 88.94 90 HIS A C 1
ATOM 711 O O . HIS A 1 90 ? -5.498 -5.070 -14.923 1.00 88.94 90 HIS A O 1
ATOM 717 N N . GLN A 1 91 ? -5.443 -4.671 -12.717 1.00 89.38 91 GLN A N 1
ATOM 718 C CA . GLN A 1 91 ? -4.007 -4.380 -12.681 1.00 89.38 91 GLN A CA 1
ATOM 719 C C . GLN A 1 91 ? -3.166 -5.605 -13.056 1.00 89.38 91 GLN A C 1
ATOM 721 O O . GLN A 1 91 ? -2.260 -5.489 -13.879 1.00 89.38 91 GLN A O 1
ATOM 726 N N . PHE A 1 92 ? -3.499 -6.784 -12.527 1.00 93.19 92 PHE A N 1
ATOM 727 C CA . PHE A 1 92 ? -2.810 -8.030 -12.860 1.00 93.19 92 PHE A CA 1
ATOM 728 C C . PHE A 1 92 ? -2.951 -8.395 -14.337 1.00 93.19 92 PHE A C 1
ATOM 730 O O . PHE A 1 92 ? -1.964 -8.785 -14.964 1.00 93.19 92 PHE A O 1
ATOM 737 N N . LYS A 1 93 ? -4.144 -8.233 -14.921 1.00 93.06 93 LYS A N 1
ATOM 738 C CA . LYS A 1 93 ? -4.359 -8.449 -16.359 1.00 93.06 93 LYS A CA 1
ATOM 739 C C . LYS A 1 93 ? -3.500 -7.504 -17.193 1.00 93.06 93 LYS A C 1
ATOM 741 O O . LYS A 1 93 ? -2.741 -7.978 -18.033 1.00 93.06 93 LYS A O 1
ATOM 746 N N . ALA A 1 94 ? -3.530 -6.207 -16.891 1.00 91.62 94 ALA A N 1
ATOM 747 C CA . ALA A 1 94 ? -2.717 -5.217 -17.595 1.00 91.62 94 ALA A CA 1
ATOM 748 C C . ALA A 1 94 ? -1.210 -5.517 -17.483 1.00 91.62 94 ALA A C 1
ATOM 750 O O . ALA A 1 94 ? -0.480 -5.446 -18.470 1.00 91.62 94 ALA A O 1
ATOM 751 N N . GLN A 1 95 ? -0.738 -5.919 -16.300 1.00 89.56 95 GLN A N 1
ATOM 752 C CA . GLN A 1 95 ? 0.665 -6.273 -16.082 1.00 89.56 95 GLN A CA 1
ATOM 753 C C . GLN A 1 95 ? 1.065 -7.563 -16.812 1.00 89.56 95 GLN A C 1
ATOM 755 O O . GLN A 1 95 ? 2.192 -7.679 -17.303 1.00 89.56 95 GLN A O 1
ATOM 760 N N . THR A 1 96 ? 0.145 -8.521 -16.923 1.00 92.75 96 THR A N 1
ATOM 761 C CA . THR A 1 96 ? 0.359 -9.767 -17.671 1.00 92.75 96 THR A CA 1
ATOM 762 C C . THR A 1 96 ? 0.443 -9.487 -19.168 1.00 92.75 96 THR A C 1
ATOM 764 O O . THR A 1 96 ? 1.355 -9.975 -19.834 1.00 92.75 96 THR A O 1
ATOM 767 N N . GLU A 1 97 ? -0.454 -8.655 -19.698 1.00 93.12 97 GLU A N 1
ATOM 768 C CA . GLU A 1 97 ? -0.422 -8.217 -21.097 1.00 93.12 97 GLU A CA 1
ATOM 769 C C . GLU A 1 97 ? 0.857 -7.440 -21.414 1.00 93.12 97 GLU A C 1
ATOM 771 O O . GLU A 1 97 ? 1.508 -7.718 -22.420 1.00 93.12 97 GLU A O 1
ATOM 776 N N . GLN A 1 98 ? 1.280 -6.537 -20.525 1.00 92.75 98 GLN A N 1
ATOM 777 C CA . GLN A 1 98 ? 2.535 -5.805 -20.679 1.00 92.75 98 GLN A CA 1
ATOM 778 C C . GLN A 1 98 ? 3.750 -6.744 -20.670 1.00 92.75 98 GLN A C 1
ATOM 780 O O . GLN A 1 98 ? 4.639 -6.613 -21.512 1.00 92.75 98 GLN A O 1
ATOM 785 N N . SER A 1 99 ? 3.781 -7.713 -19.750 1.00 90.44 99 SER A N 1
ATOM 786 C CA . SER A 1 99 ? 4.846 -8.723 -19.683 1.00 90.44 99 SER A CA 1
ATOM 787 C C . SER A 1 99 ? 4.908 -9.564 -20.956 1.00 90.44 99 SER A C 1
ATOM 789 O O . SER A 1 99 ? 5.994 -9.828 -21.472 1.00 90.44 99 SER A O 1
ATOM 791 N N . LYS A 1 100 ? 3.747 -9.945 -21.498 1.00 94.81 100 LYS A N 1
ATOM 792 C CA . LYS A 1 100 ? 3.657 -10.707 -22.745 1.00 94.81 100 LYS A CA 1
ATOM 793 C C . LYS A 1 100 ? 4.131 -9.890 -23.946 1.00 94.81 100 LYS A C 1
ATOM 795 O O . LYS A 1 100 ? 4.962 -10.369 -24.707 1.00 94.81 100 LYS A O 1
ATOM 800 N N . ALA A 1 101 ? 3.679 -8.644 -24.074 1.00 92.69 101 ALA A N 1
ATOM 801 C CA . ALA A 1 101 ? 4.111 -7.753 -25.149 1.00 92.69 101 ALA A CA 1
ATOM 802 C C . ALA A 1 101 ? 5.630 -7.510 -25.121 1.00 92.69 101 ALA A C 1
ATOM 804 O O . ALA A 1 101 ? 6.281 -7.490 -26.165 1.00 92.69 101 ALA A O 1
ATOM 805 N N . LEU A 1 102 ? 6.216 -7.378 -23.925 1.00 92.88 102 LEU A N 1
ATOM 806 C CA . LEU A 1 102 ? 7.663 -7.259 -23.765 1.00 92.88 102 LEU A CA 1
ATOM 807 C C . LEU A 1 102 ? 8.394 -8.540 -24.192 1.00 92.88 102 LEU A C 1
ATOM 809 O O . LEU A 1 102 ? 9.423 -8.457 -24.864 1.00 92.88 102 LEU A O 1
ATOM 813 N N . ALA A 1 103 ? 7.873 -9.713 -23.822 1.00 93.12 103 ALA A N 1
ATOM 814 C CA . ALA A 1 103 ? 8.436 -10.996 -24.231 1.00 93.12 103 ALA A CA 1
ATOM 815 C C . ALA A 1 103 ? 8.424 -11.153 -25.761 1.00 93.12 103 ALA A C 1
ATOM 817 O O . ALA A 1 103 ? 9.460 -11.476 -26.344 1.00 93.12 103 ALA A O 1
ATOM 818 N N . ASP A 1 104 ? 7.305 -10.825 -26.412 1.00 92.94 104 ASP A N 1
ATOM 819 C CA . ASP A 1 104 ? 7.177 -10.857 -27.873 1.00 92.94 104 ASP A CA 1
ATOM 820 C C . ASP A 1 104 ? 8.171 -9.887 -28.541 1.00 92.94 104 ASP A C 1
ATOM 822 O O . ASP A 1 104 ? 8.839 -10.227 -29.525 1.00 92.94 104 ASP A O 1
ATOM 826 N N . GLN A 1 105 ? 8.348 -8.689 -27.972 1.00 94.06 105 GLN A N 1
ATOM 827 C CA . GLN A 1 105 ? 9.322 -7.717 -28.466 1.00 94.06 105 GLN A CA 1
ATOM 828 C C . GLN A 1 105 ? 10.756 -8.250 -28.357 1.00 94.06 105 GLN A C 1
ATOM 830 O O . GLN A 1 105 ? 11.509 -8.180 -29.331 1.00 94.06 105 GLN A O 1
ATOM 835 N N . LEU A 1 106 ? 11.147 -8.796 -27.205 1.00 92.94 106 LEU A N 1
ATOM 836 C CA . LEU A 1 106 ? 12.480 -9.372 -27.013 1.00 92.94 106 LEU A CA 1
ATOM 837 C C . LEU A 1 106 ? 12.724 -10.553 -27.956 1.00 92.94 106 LEU A C 1
ATOM 839 O O . LEU A 1 106 ? 13.793 -10.640 -28.559 1.00 92.94 106 LEU A O 1
ATOM 843 N N . GLN A 1 107 ? 11.724 -11.412 -28.151 1.00 94.19 107 GLN A N 1
ATOM 844 C CA . GLN A 1 107 ? 11.813 -12.533 -29.081 1.00 94.19 107 GLN A CA 1
ATOM 845 C C . GLN A 1 107 ? 12.023 -12.058 -30.526 1.00 94.19 107 GLN A C 1
ATOM 847 O O . GLN A 1 107 ? 12.863 -12.604 -31.242 1.00 94.19 107 GLN A O 1
ATOM 852 N N . SER A 1 108 ? 11.333 -10.994 -30.946 1.00 90.88 108 SER A N 1
ATOM 853 C CA . SER A 1 108 ? 11.550 -10.396 -32.268 1.00 90.88 108 SER A CA 1
ATOM 854 C C . SER A 1 108 ? 12.966 -9.824 -32.426 1.00 90.88 108 SER A C 1
ATOM 856 O O . SER A 1 108 ? 13.590 -9.990 -33.476 1.00 90.88 108 SER A O 1
ATOM 858 N N . GLN A 1 109 ? 13.514 -9.206 -31.373 1.00 91.69 109 GLN A N 1
ATOM 859 C CA . GLN A 1 109 ? 14.874 -8.672 -31.389 1.00 91.69 109 GLN A CA 1
ATOM 860 C C . GLN A 1 109 ? 15.923 -9.779 -31.475 1.00 91.69 109 GLN A C 1
ATOM 862 O O . GLN A 1 109 ? 16.893 -9.624 -32.216 1.00 91.69 109 GLN A O 1
ATOM 867 N N . LEU A 1 110 ? 15.727 -10.889 -30.758 1.00 91.19 110 LEU A N 1
ATOM 868 C CA . LEU A 1 110 ? 16.600 -12.059 -30.865 1.00 91.19 110 LEU A CA 1
ATOM 869 C C . LEU A 1 110 ? 16.602 -12.602 -32.295 1.00 91.19 110 LEU A C 1
ATOM 871 O O . LEU A 1 110 ? 17.669 -12.719 -32.881 1.00 91.19 110 LEU A O 1
ATOM 875 N N . ALA A 1 111 ? 15.430 -12.769 -32.915 1.00 90.88 111 ALA A N 1
ATOM 876 C CA . ALA A 1 111 ? 15.340 -13.239 -34.297 1.00 90.88 111 ALA A CA 1
ATOM 877 C C . ALA A 1 111 ? 16.049 -12.312 -35.307 1.00 90.88 111 ALA A C 1
ATOM 879 O O . ALA A 1 111 ? 16.625 -12.773 -36.294 1.00 90.88 111 ALA A O 1
ATOM 880 N N . VAL A 1 112 ? 16.020 -10.992 -35.086 1.00 92.81 112 VAL A N 1
ATOM 881 C CA . VAL A 1 112 ? 16.782 -10.039 -35.911 1.00 92.81 112 VAL A CA 1
ATOM 882 C C . VAL A 1 112 ? 18.284 -10.189 -35.675 1.00 92.81 112 VAL A C 1
ATOM 884 O O . VAL A 1 112 ? 19.046 -10.194 -36.644 1.00 92.81 112 VAL A O 1
ATOM 887 N N . LYS A 1 113 ? 18.714 -10.323 -34.415 1.00 89.31 113 LYS A N 1
ATOM 888 C CA . LYS A 1 113 ? 20.128 -10.515 -34.071 1.00 89.31 113 LYS A CA 1
ATOM 889 C C . LYS A 1 113 ? 20.676 -11.832 -34.615 1.00 89.31 113 LYS A C 1
ATOM 891 O O . LYS A 1 113 ? 21.766 -11.814 -35.174 1.00 89.31 113 LYS A O 1
ATOM 896 N N . ASP A 1 114 ? 19.917 -12.921 -34.561 1.00 92.44 114 ASP A N 1
ATOM 897 C CA . ASP A 1 114 ? 20.320 -14.217 -35.119 1.00 92.44 114 ASP A CA 1
ATOM 898 C C . ASP A 1 114 ? 20.577 -14.112 -36.628 1.00 92.44 114 ASP A C 1
ATOM 900 O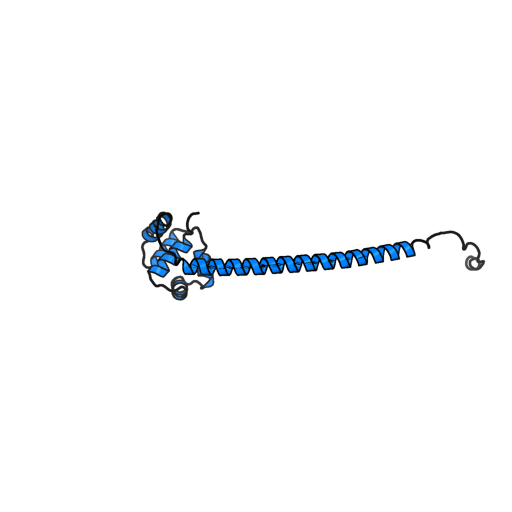 O . ASP A 1 114 ? 21.639 -14.500 -37.110 1.00 92.44 114 ASP A O 1
ATOM 904 N N . LYS A 1 115 ? 19.683 -13.446 -37.374 1.00 90.12 115 LYS A N 1
ATOM 905 C CA . LYS A 1 115 ? 19.894 -13.173 -38.809 1.00 90.12 115 LYS A CA 1
ATOM 906 C C . LYS A 1 115 ? 21.108 -12.2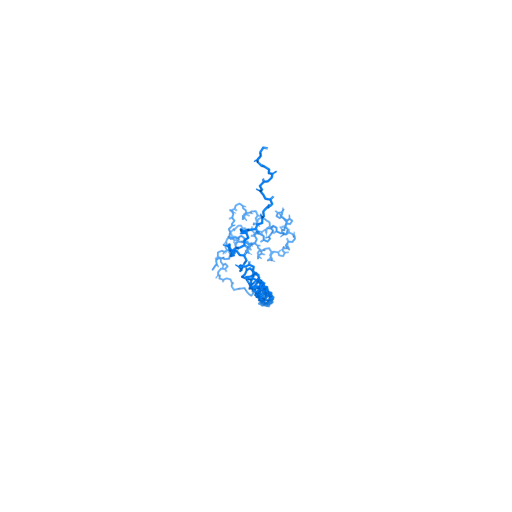84 -39.081 1.00 90.12 115 LYS A C 1
ATOM 908 O O . LYS A 1 115 ? 21.750 -12.413 -40.123 1.00 90.12 115 LYS A O 1
ATOM 913 N N . GLN A 1 116 ? 21.403 -11.327 -38.201 1.00 88.44 116 GLN A N 1
ATOM 914 C CA . GLN A 1 116 ? 22.611 -10.508 -38.325 1.00 88.44 116 GLN A CA 1
ATOM 915 C C . GLN A 1 116 ? 23.871 -11.346 -38.096 1.00 88.44 116 GLN A C 1
ATOM 917 O O . GLN A 1 116 ? 24.832 -11.192 -38.846 1.00 88.44 116 GLN A O 1
ATOM 922 N N . ILE A 1 117 ? 23.849 -1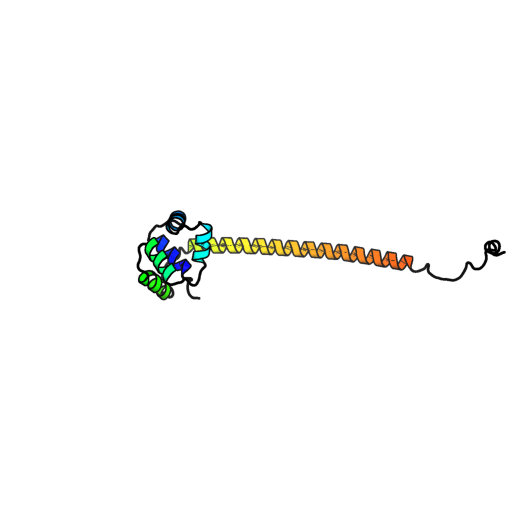2.251 -37.116 1.00 90.25 117 ILE A N 1
ATOM 923 C CA . ILE A 1 117 ? 24.949 -13.177 -36.834 1.00 90.25 117 ILE A CA 1
ATOM 924 C C . ILE A 1 117 ? 25.175 -14.111 -38.026 1.00 90.25 117 ILE A C 1
ATOM 926 O O . ILE A 1 117 ? 26.308 -14.211 -38.484 1.00 90.25 117 ILE A O 1
ATOM 930 N N . GLU A 1 118 ? 24.127 -14.712 -38.597 1.00 89.19 118 GLU A N 1
ATOM 931 C CA . GLU A 1 118 ? 24.232 -15.541 -39.811 1.00 89.19 118 GLU A CA 1
ATOM 932 C C . GLU A 1 118 ? 24.912 -14.795 -40.964 1.00 89.19 118 GLU A C 1
ATOM 934 O O . GLU A 1 118 ? 25.865 -15.293 -41.559 1.00 89.19 118 GLU A O 1
ATOM 939 N N . ARG A 1 119 ? 24.499 -13.550 -41.233 1.00 86.62 119 ARG A N 1
ATOM 940 C CA . ARG A 1 119 ? 25.125 -12.723 -42.278 1.00 86.62 119 ARG A CA 1
ATOM 941 C C . ARG A 1 119 ? 26.594 -12.425 -41.991 1.00 86.62 119 ARG A C 1
ATOM 943 O O . ARG A 1 119 ? 27.398 -12.404 -42.919 1.00 86.62 119 ARG A O 1
ATOM 950 N N . LEU A 1 120 ? 26.946 -12.160 -40.733 1.00 86.62 120 LEU A N 1
ATOM 951 C CA . LEU A 1 120 ? 28.335 -11.924 -40.337 1.00 86.62 120 LEU A CA 1
ATOM 952 C C . LEU A 1 120 ? 29.180 -13.195 -40.476 1.00 86.62 120 LEU A C 1
ATOM 954 O O . LEU A 1 120 ? 30.307 -13.106 -40.957 1.00 86.62 120 LEU A O 1
ATOM 958 N N . MET A 1 121 ? 28.634 -14.364 -40.124 1.00 81.75 121 MET A N 1
ATOM 959 C CA . MET A 1 121 ? 29.293 -15.659 -40.326 1.00 81.75 121 MET A CA 1
ATOM 960 C C . MET A 1 121 ? 29.522 -15.949 -41.813 1.00 81.75 121 MET A C 1
ATOM 962 O O . MET A 1 121 ? 30.630 -16.320 -42.191 1.00 81.75 121 MET A O 1
ATOM 966 N N . ASP A 1 122 ? 28.530 -15.695 -42.668 1.00 85.56 122 ASP A N 1
ATOM 967 C CA . ASP A 1 122 ? 28.665 -15.836 -44.123 1.00 85.56 122 ASP A CA 1
ATOM 968 C C . ASP A 1 122 ? 29.738 -14.906 -44.703 1.00 85.56 122 ASP A C 1
ATOM 970 O O . ASP A 1 122 ? 30.497 -15.293 -45.594 1.00 85.56 122 ASP A O 1
ATOM 974 N N . LEU A 1 123 ? 29.811 -13.662 -44.221 1.00 83.31 123 LEU A N 1
ATOM 975 C CA . LEU A 1 123 ? 30.829 -12.700 -44.645 1.00 83.31 123 LEU A CA 1
ATOM 976 C C . LEU A 1 123 ? 32.229 -13.115 -44.181 1.00 83.31 123 LEU A C 1
ATOM 978 O O . LEU A 1 123 ? 33.168 -13.026 -44.970 1.00 83.31 123 LEU A O 1
ATOM 982 N N . LEU A 1 124 ? 32.371 -13.617 -42.950 1.00 75.56 124 LEU A N 1
ATOM 983 C CA . LEU A 1 124 ? 33.634 -14.177 -42.463 1.00 75.56 124 LEU A CA 1
ATOM 984 C C . LEU A 1 124 ? 34.061 -15.401 -43.284 1.00 75.56 124 LEU A C 1
ATOM 986 O O . LEU A 1 124 ? 35.215 -15.489 -43.696 1.00 75.56 124 LEU A O 1
ATOM 990 N N . GLY A 1 125 ? 33.131 -16.313 -43.579 1.00 77.31 125 GLY A N 1
ATOM 991 C CA . GLY A 1 125 ? 33.394 -17.489 -44.409 1.00 77.31 125 GLY A CA 1
ATOM 992 C C . GLY A 1 125 ? 33.853 -17.120 -45.823 1.00 77.31 125 GLY A C 1
ATOM 993 O O . GLY A 1 125 ? 34.770 -17.738 -46.358 1.00 77.31 125 GLY A O 1
ATOM 994 N N . LYS A 1 126 ? 33.288 -16.054 -46.406 1.00 70.88 126 LYS A N 1
ATOM 995 C CA . LYS A 1 126 ? 33.697 -15.508 -47.715 1.00 70.88 126 LYS A CA 1
ATOM 996 C C . LYS A 1 126 ? 35.044 -14.782 -47.702 1.00 70.88 126 LYS A C 1
ATOM 998 O O . LYS A 1 126 ? 35.648 -14.651 -48.761 1.00 70.88 126 LYS A O 1
ATOM 1003 N N . LEU A 1 127 ? 35.514 -14.319 -46.544 1.00 58.84 127 LEU A N 1
ATOM 1004 C CA . LEU A 1 127 ? 36.847 -13.726 -46.364 1.00 58.84 127 LEU A CA 1
ATOM 1005 C C . LEU A 1 127 ? 37.930 -14.784 -46.079 1.00 58.84 127 LEU A C 1
ATOM 1007 O O . LEU A 1 127 ? 39.116 -14.497 -46.217 1.00 58.84 127 LEU A O 1
ATOM 1011 N N . SER A 1 128 ? 37.533 -16.016 -45.745 1.00 52.19 128 SER A N 1
ATOM 1012 C CA . SER A 1 128 ? 38.442 -17.130 -45.459 1.00 52.19 128 SER A CA 1
ATOM 1013 C C . SER A 1 128 ? 39.118 -17.839 -46.658 1.00 52.19 128 SER A C 1
ATOM 1015 O O . SER A 1 128 ? 40.014 -18.634 -46.379 1.00 52.19 128 SER A O 1
ATOM 1017 N N . PRO A 1 129 ? 38.807 -17.626 -47.960 1.00 50.97 129 PRO A N 1
ATOM 1018 C CA . PRO A 1 129 ? 39.523 -18.313 -49.039 1.00 50.97 129 PRO A CA 1
ATOM 1019 C C . PRO A 1 129 ? 40.761 -17.552 -49.559 1.00 50.97 129 PRO A C 1
ATOM 1021 O O . PRO A 1 129 ? 41.240 -17.860 -50.643 1.00 50.97 129 PRO A O 1
ATOM 1024 N N . ALA A 1 130 ? 41.294 -16.561 -48.832 1.00 48.75 130 ALA A N 1
ATOM 1025 C CA . ALA A 1 130 ? 42.442 -15.760 -49.289 1.00 48.75 130 ALA A CA 1
ATOM 1026 C C . ALA A 1 130 ? 43.709 -15.881 -48.419 1.00 48.75 130 ALA A C 1
ATOM 1028 O O . ALA A 1 130 ? 44.615 -15.061 -48.545 1.00 48.75 130 ALA A O 1
ATOM 1029 N N . SER A 1 131 ? 43.805 -16.905 -47.567 1.00 48.28 131 SER A N 1
ATOM 1030 C CA . SER A 1 131 ? 45.060 -17.292 -46.904 1.00 48.28 131 SER A CA 1
ATOM 1031 C C . SER A 1 131 ? 45.644 -18.573 -47.508 1.00 48.28 131 SER A C 1
ATOM 1033 O O . SER A 1 131 ? 46.147 -19.426 -46.783 1.00 48.28 131 SER A O 1
ATOM 1035 N N . ASP A 1 132 ? 45.536 -18.730 -48.830 1.00 44.47 132 ASP A N 1
ATOM 1036 C CA . ASP A 1 132 ? 46.274 -19.759 -49.561 1.00 44.47 132 ASP A CA 1
ATOM 1037 C C . ASP A 1 132 ? 47.654 -19.182 -49.912 1.00 44.47 132 ASP A C 1
ATOM 1039 O O . ASP A 1 132 ? 47.870 -18.498 -50.917 1.00 44.47 132 ASP A O 1
ATOM 1043 N N . GLU A 1 133 ? 48.584 -19.384 -48.984 1.00 50.34 133 GLU A N 1
ATOM 1044 C CA . GLU A 1 133 ? 50.006 -19.098 -49.116 1.00 50.34 133 GLU A CA 1
ATOM 1045 C C . GLU A 1 133 ? 50.629 -19.974 -50.219 1.00 50.34 133 GLU A C 1
ATOM 1047 O O . GLU A 1 133 ? 51.281 -20.970 -49.935 1.00 50.34 133 GLU A O 1
ATOM 1052 N N . SER A 1 134 ? 50.466 -19.640 -51.502 1.00 46.94 134 SER A N 1
ATOM 1053 C CA . SER A 1 134 ? 51.378 -20.136 -52.550 1.00 46.94 134 SER A CA 1
ATOM 1054 C C . SER A 1 134 ? 51.219 -19.411 -53.891 1.00 46.94 134 SER A C 1
ATOM 1056 O O . SER A 1 134 ? 50.519 -19.879 -54.781 1.00 46.94 134 SER A O 1
ATOM 1058 N N . LYS A 1 135 ? 51.916 -18.276 -54.063 1.00 47.19 135 LYS A N 1
ATOM 1059 C CA . LYS A 1 135 ? 52.520 -17.780 -55.332 1.00 47.19 135 LYS A CA 1
ATOM 1060 C C . LYS A 1 135 ? 52.700 -16.259 -55.301 1.00 47.19 135 LYS A C 1
ATOM 1062 O O . LYS A 1 135 ? 51.930 -15.556 -55.932 1.00 47.19 135 LYS A O 1
ATOM 1067 N N . VAL A 1 136 ? 53.765 -15.755 -54.673 1.00 44.47 136 VAL A N 1
ATOM 1068 C CA . VAL A 1 136 ? 54.535 -14.617 -55.231 1.00 44.47 136 VAL A CA 1
ATOM 1069 C C . VAL A 1 136 ? 56.005 -14.698 -54.771 1.00 44.47 136 VAL A C 1
ATOM 1071 O O . VAL A 1 136 ? 56.599 -13.733 -54.309 1.00 44.47 136 VAL A O 1
ATOM 1074 N N . LEU A 1 137 ? 56.635 -15.871 -54.899 1.00 48.81 137 LEU A N 1
ATOM 1075 C CA . LEU A 1 137 ? 58.095 -15.947 -55.032 1.00 48.81 137 LEU A CA 1
ATOM 1076 C C . LEU A 1 137 ? 58.421 -15.767 -56.519 1.00 48.81 137 LEU A C 1
ATOM 1078 O O . LEU A 1 137 ? 58.489 -16.741 -57.260 1.00 48.81 137 LEU A O 1
ATOM 1082 N N . SER A 1 138 ? 58.501 -14.517 -56.979 1.00 49.47 138 SER A N 1
ATOM 1083 C CA . SER A 1 138 ? 59.256 -14.093 -58.178 1.00 49.47 138 SER A CA 1
ATOM 1084 C C . SER A 1 138 ? 58.984 -12.618 -58.500 1.00 49.47 138 SER A C 1
ATOM 1086 O O . SER A 1 138 ? 58.263 -12.275 -59.437 1.00 49.47 138 SER A O 1
ATOM 1088 N N . HIS A 1 139 ? 59.605 -11.709 -57.748 1.00 39.88 139 HIS A N 1
ATOM 1089 C CA . HIS A 1 139 ? 59.888 -10.379 -58.287 1.00 39.88 139 HIS A CA 1
ATOM 1090 C C . HIS A 1 139 ? 61.286 -9.911 -57.853 1.00 39.88 139 HIS A C 1
ATOM 1092 O O . HIS A 1 139 ? 61.566 -9.887 -56.654 1.00 39.88 139 HIS A O 1
ATOM 1098 N N . PRO A 1 140 ? 62.190 -9.565 -58.791 1.00 47.16 140 PRO A N 1
ATOM 1099 C CA . PRO A 1 140 ? 63.617 -9.358 -58.529 1.00 47.16 140 PRO A CA 1
ATOM 1100 C C . PRO A 1 140 ? 63.940 -7.958 -57.969 1.00 47.16 140 PRO A C 1
ATOM 1102 O O . PRO A 1 140 ? 64.933 -7.351 -58.351 1.00 47.16 140 PRO A O 1
ATOM 1105 N N . ALA A 1 141 ? 63.107 -7.416 -57.075 1.00 47.19 141 ALA A N 1
ATOM 1106 C CA . ALA A 1 141 ? 63.245 -6.038 -56.584 1.00 47.19 141 ALA A CA 1
ATOM 1107 C C . ALA A 1 141 ? 63.839 -5.910 -55.163 1.00 47.19 141 ALA A C 1
ATOM 1109 O O . ALA A 1 141 ? 64.020 -4.798 -54.681 1.00 47.19 141 ALA A O 1
ATOM 1110 N N . LEU A 1 142 ? 64.182 -7.016 -54.489 1.00 44.88 142 LEU A N 1
ATOM 1111 C CA . LEU A 1 142 ? 64.696 -7.019 -53.105 1.00 44.88 142 LEU A CA 1
ATOM 1112 C C . LEU A 1 142 ? 66.146 -7.531 -52.980 1.00 44.88 142 LEU A C 1
ATOM 1114 O O . LEU A 1 142 ? 66.486 -8.233 -52.037 1.00 44.88 142 LEU A O 1
ATOM 1118 N N . MET A 1 143 ? 67.016 -7.172 -53.928 1.00 44.78 143 MET A N 1
ATOM 1119 C CA . MET A 1 143 ? 68.469 -7.438 -53.871 1.00 44.78 143 MET A CA 1
ATOM 1120 C C . MET A 1 143 ? 69.319 -6.153 -53.938 1.00 44.78 143 MET A C 1
ATOM 1122 O O . MET A 1 143 ? 70.501 -6.212 -54.247 1.00 44.78 143 MET A O 1
ATOM 1126 N N . ALA A 1 144 ? 68.740 -4.979 -53.662 1.00 50.19 144 ALA A N 1
ATOM 1127 C CA . ALA A 1 144 ? 69.452 -3.693 -53.740 1.00 50.19 144 ALA A CA 1
ATOM 1128 C C . ALA A 1 144 ? 69.550 -2.942 -52.399 1.00 50.19 144 ALA A C 1
ATOM 1130 O O . ALA A 1 144 ? 69.784 -1.737 -52.390 1.00 50.19 144 ALA A O 1
ATOM 1131 N N . LEU A 1 145 ? 69.367 -3.626 -51.265 1.00 43.34 145 LEU A N 1
ATOM 1132 C CA . LEU A 1 145 ? 69.495 -2.997 -49.944 1.00 43.34 145 LEU A CA 1
ATOM 1133 C C . LEU A 1 145 ? 70.275 -3.843 -48.930 1.00 43.34 145 LEU A C 1
ATOM 1135 O O . LEU A 1 145 ? 69.999 -3.785 -47.737 1.00 43.34 145 LEU A O 1
ATOM 1139 N N . VAL A 1 146 ? 71.234 -4.640 -49.404 1.00 46.31 146 VAL A N 1
ATOM 1140 C CA . VAL A 1 146 ? 72.272 -5.247 -48.558 1.00 46.31 146 VAL A CA 1
ATOM 1141 C C . VAL A 1 146 ? 73.582 -5.290 -49.352 1.00 46.31 146 VAL A C 1
ATOM 1143 O O . VAL A 1 146 ? 73.914 -6.306 -49.959 1.00 46.31 146 VAL A O 1
ATOM 1146 N N . ALA A 1 147 ? 74.294 -4.165 -49.384 1.00 41.78 147 ALA A N 1
ATOM 1147 C CA . ALA A 1 147 ? 75.727 -4.081 -49.665 1.00 41.78 147 ALA A CA 1
ATOM 1148 C C . ALA A 1 147 ? 76.287 -2.833 -48.976 1.00 41.78 147 ALA A C 1
ATOM 1150 O O . ALA A 1 147 ? 75.645 -1.766 -49.112 1.00 41.78 147 ALA A O 1
#

Sequence (147 aa):
METPIGVIIKEIANEKNIKMGQLAELSGRTRQGMYVVFGRSDMKNEEIEEWAGILGVSKDYIFNKWKNNGKSDTSVDSEYLLKHLAALEHQFKAQTEQSKALADQLQSQLAVKDKQIERLMDLLGKLSPASDESKVLSHPALMALVA

InterPro domains:
  IPR001387 Cro/C1-type, helix-turn-helix domain [cd00093] (6-62)
  IPR010982 Lambda repressor-like, DNA-binding domain superfamily [G3DSA:1.10.260.40] (5-126)

pLDDT: mean 79.18, std 16.86, range [39.88, 94.81]

Foldseek 3Di:
DQQALLLLLVVLCVVLVNDLVNLCVLLVHDSVVSVVSSPHNDDDLVVLCSSCVSSVHDSVVSVCCSVCVVPDPDCPVVVVVVVVVVVVVVVVVVVVVVVVVVVVVVVVVVVVVVVVVVVVVVVVVVVPPPPPPDDDPDDPPPPPPDD